Protein AF-A0A7K4BIN3-F1 (afdb_monomer_lite)

Sequence (73 aa):
MTHRATFRFITDDARALYLSVYQEMEDDAGERSSVRVRLAGDDMLILEVAATDIPALRAALNTWLRLINIALE

Radius of gyration: 11.99 Å; chains: 1; bounding box: 29×23×31 Å

pLDDT: mean 91.53, std 8.61, range [60.66, 98.06]

Structure (mmCIF, N/CA/C/O backbone):
data_AF-A0A7K4BIN3-F1
#
_entry.id   AF-A0A7K4BIN3-F1
#
loop_
_atom_site.group_PDB
_atom_site.id
_atom_site.type_symbol
_atom_site.label_atom_id
_atom_site.label_alt_id
_atom_site.label_comp_id
_atom_site.label_asym_id
_atom_site.label_entity_id
_atom_site.label_seq_id
_atom_site.pdbx_PDB_ins_code
_atom_site.Cartn_x
_atom_site.Cartn_y
_atom_site.Cartn_z
_atom_site.occupancy
_atom_site.B_iso_or_equiv
_atom_site.auth_seq_id
_atom_site.auth_comp_id
_atom_site.auth_asym_id
_atom_site.auth_atom_id
_atom_site.pdbx_PDB_model_num
ATOM 1 N N . MET A 1 1 ? 8.089 -10.204 -17.492 1.00 69.00 1 MET A N 1
ATOM 2 C CA . MET A 1 1 ? 7.003 -10.752 -16.644 1.00 69.00 1 MET A CA 1
ATOM 3 C C . MET A 1 1 ? 6.560 -9.641 -15.713 1.00 69.00 1 MET A C 1
ATOM 5 O O . MET A 1 1 ? 7.420 -8.905 -15.262 1.00 69.00 1 MET A O 1
ATOM 9 N N . THR A 1 2 ? 5.267 -9.492 -15.442 1.00 85.88 2 THR A N 1
ATOM 10 C CA . THR A 1 2 ? 4.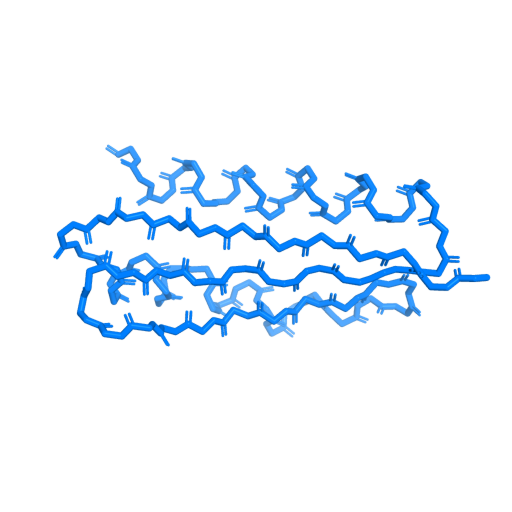782 -8.483 -14.485 1.00 85.88 2 THR A CA 1
ATOM 11 C C . THR A 1 2 ? 4.770 -9.080 -13.082 1.00 85.88 2 THR A C 1
ATOM 13 O O . THR A 1 2 ? 4.187 -10.143 -12.869 1.00 85.88 2 THR A O 1
ATOM 16 N N . HIS A 1 3 ? 5.407 -8.408 -12.128 1.00 96.06 3 HIS A N 1
ATOM 17 C CA . HIS A 1 3 ? 5.429 -8.795 -10.719 1.00 96.06 3 HIS A CA 1
ATOM 18 C C . HIS A 1 3 ? 4.338 -8.036 -9.963 1.00 96.06 3 HIS A C 1
ATOM 20 O O . HIS A 1 3 ? 4.099 -6.867 -10.261 1.00 96.06 3 HIS A O 1
ATOM 26 N N . ARG A 1 4 ? 3.656 -8.682 -9.008 1.00 96.56 4 ARG A N 1
ATOM 27 C CA . ARG A 1 4 ? 2.563 -8.069 -8.236 1.00 96.56 4 ARG A CA 1
ATOM 28 C C . ARG A 1 4 ? 2.631 -8.446 -6.762 1.00 96.56 4 ARG A C 1
ATOM 30 O O . ARG A 1 4 ? 3.029 -9.561 -6.434 1.00 96.56 4 ARG A O 1
ATOM 37 N N . ALA A 1 5 ? 2.176 -7.542 -5.905 1.00 97.69 5 ALA A N 1
ATOM 38 C CA . ALA A 1 5 ? 1.949 -7.785 -4.488 1.00 97.69 5 ALA A CA 1
ATOM 39 C C . ALA A 1 5 ? 0.661 -7.086 -4.028 1.00 97.69 5 ALA A C 1
ATOM 41 O O . ALA A 1 5 ? 0.290 -6.036 -4.556 1.00 97.69 5 ALA A O 1
ATOM 42 N N . THR A 1 6 ? -0.018 -7.677 -3.044 1.00 97.94 6 THR A N 1
ATOM 43 C CA . THR A 1 6 ? -1.249 -7.131 -2.463 1.00 97.94 6 THR A CA 1
ATOM 44 C C . THR A 1 6 ? -1.180 -7.218 -0.947 1.00 97.94 6 THR A C 1
ATOM 46 O O . THR A 1 6 ? -0.946 -8.297 -0.406 1.00 97.94 6 THR A O 1
ATOM 49 N N . PHE A 1 7 ? -1.431 -6.097 -0.279 1.00 98.06 7 PHE A N 1
ATOM 50 C CA . PHE A 1 7 ? -1.447 -5.979 1.176 1.00 98.06 7 PHE A CA 1
ATOM 51 C C . PHE A 1 7 ? -2.825 -5.524 1.645 1.00 98.06 7 PHE A C 1
ATOM 53 O O . PHE A 1 7 ? -3.526 -4.801 0.934 1.00 98.06 7 PHE A O 1
ATOM 60 N N . ARG A 1 8 ? -3.215 -5.979 2.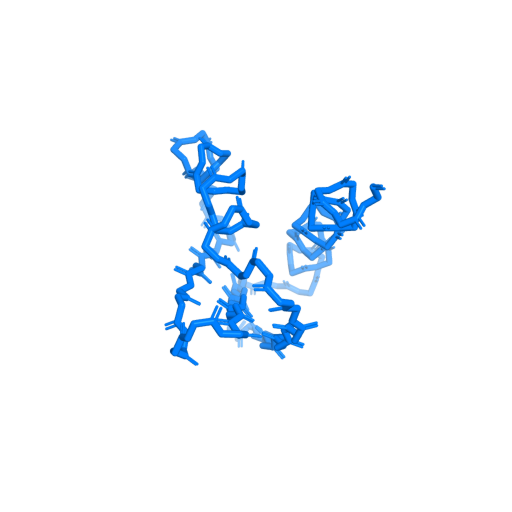837 1.00 97.88 8 ARG A N 1
ATOM 61 C CA . ARG A 1 8 ? -4.453 -5.585 3.510 1.00 97.88 8 ARG A CA 1
ATOM 62 C C . ARG A 1 8 ? -4.085 -5.030 4.875 1.00 97.88 8 ARG A C 1
ATOM 64 O O . ARG A 1 8 ? -3.404 -5.717 5.631 1.00 97.88 8 ARG A O 1
ATOM 71 N N . PHE A 1 9 ? -4.541 -3.822 5.157 1.00 96.81 9 PHE A N 1
ATOM 72 C CA . PHE A 1 9 ? -4.339 -3.140 6.427 1.00 96.81 9 PHE A CA 1
ATOM 73 C C . PHE A 1 9 ? -5.692 -3.019 7.104 1.00 96.81 9 PHE A C 1
ATOM 75 O O . PHE A 1 9 ? -6.622 -2.493 6.495 1.00 96.81 9 PHE A O 1
ATOM 82 N N . ILE A 1 10 ? -5.794 -3.562 8.315 1.00 96.69 10 ILE A N 1
ATOM 83 C CA . ILE A 1 10 ? -7.001 -3.506 9.140 1.00 96.69 10 ILE A CA 1
ATOM 84 C C . ILE A 1 10 ? -6.768 -2.429 10.192 1.00 96.69 10 ILE A C 1
ATOM 86 O O . ILE A 1 10 ? -5.757 -2.478 10.892 1.00 96.69 10 ILE A O 1
ATOM 90 N N . THR A 1 11 ? -7.662 -1.452 10.262 1.00 95.00 11 THR A N 1
ATOM 91 C CA . THR A 1 11 ? -7.581 -0.324 11.195 1.00 95.00 11 THR A CA 1
ATOM 92 C C . THR A 1 11 ? -8.960 0.301 11.367 1.00 95.00 11 THR A C 1
ATOM 94 O O . THR A 1 11 ? -9.733 0.342 10.414 1.00 95.00 11 THR A O 1
ATOM 97 N N . ASP A 1 12 ? -9.255 0.819 12.558 1.00 94.00 12 ASP A N 1
ATOM 98 C CA . ASP A 1 12 ? -10.543 1.453 12.865 1.00 94.00 12 ASP A CA 1
ATOM 99 C C . ASP A 1 12 ? -10.783 2.743 12.055 1.00 94.00 12 ASP A C 1
ATOM 101 O O . ASP A 1 12 ? -11.920 3.198 11.944 1.00 94.00 12 ASP A O 1
ATOM 105 N N . ASP A 1 13 ? -9.729 3.321 11.463 1.00 92.94 13 ASP A N 1
ATOM 106 C CA . ASP A 1 13 ? -9.813 4.519 10.621 1.00 92.94 13 ASP A CA 1
ATOM 107 C C . ASP A 1 13 ? -9.166 4.311 9.239 1.00 92.94 13 ASP A C 1
ATOM 109 O O . ASP A 1 13 ? -8.242 5.014 8.811 1.00 92.94 13 ASP A O 1
ATOM 113 N N . ALA A 1 14 ? -9.650 3.306 8.501 1.00 96.50 14 ALA A N 1
ATOM 114 C CA . ALA A 1 14 ? -9.123 3.003 7.169 1.00 96.50 14 ALA A CA 1
ATOM 115 C C . ALA A 1 14 ? -9.331 4.164 6.190 1.00 96.50 14 ALA A C 1
ATOM 117 O O . ALA A 1 14 ? -8.531 4.357 5.271 1.00 96.50 14 ALA A O 1
ATOM 118 N N . ARG A 1 15 ? -10.386 4.963 6.392 1.00 95.06 15 ARG A N 1
ATOM 119 C CA . ARG A 1 15 ? -10.677 6.139 5.572 1.00 95.06 15 ARG A CA 1
ATOM 120 C C . ARG A 1 15 ? -9.649 7.249 5.773 1.00 95.06 15 ARG A C 1
ATOM 122 O O . ARG A 1 15 ? -9.217 7.815 4.768 1.00 95.06 15 ARG A O 1
ATOM 129 N N . ALA A 1 16 ? -9.248 7.562 7.007 1.00 93.94 16 ALA A N 1
ATOM 130 C CA . ALA A 1 16 ? -8.175 8.528 7.230 1.00 93.94 16 ALA A CA 1
ATOM 131 C C . ALA A 1 16 ? -6.856 8.033 6.631 1.00 93.94 16 ALA A C 1
ATOM 133 O O . ALA A 1 16 ? -6.197 8.790 5.914 1.00 93.94 16 ALA A O 1
ATOM 134 N N . LEU A 1 17 ? -6.531 6.747 6.815 1.00 95.50 17 LEU A N 1
ATOM 135 C CA . LEU A 1 17 ? -5.348 6.142 6.201 1.00 95.50 17 LEU A CA 1
ATOM 136 C C . LEU A 1 17 ? -5.374 6.279 4.671 1.00 95.50 17 LEU A C 1
ATOM 138 O O . LEU A 1 17 ? -4.388 6.707 4.075 1.00 95.50 17 LEU A O 1
ATOM 142 N N . TYR A 1 18 ? -6.511 5.973 4.033 1.00 95.44 18 TYR A N 1
ATOM 143 C CA . TYR A 1 18 ? -6.699 6.142 2.590 1.00 95.44 18 TYR A CA 1
ATOM 144 C C . TYR A 1 18 ? -6.432 7.577 2.146 1.00 95.44 18 TYR A C 1
ATOM 146 O O . TYR A 1 18 ? -5.685 7.788 1.197 1.00 95.44 18 TYR A O 1
ATOM 154 N N . LEU A 1 19 ? -7.032 8.562 2.818 1.00 93.06 19 LEU A N 1
ATOM 155 C CA . LEU A 1 19 ? -6.896 9.968 2.438 1.00 93.06 19 LEU A CA 1
ATOM 156 C C . LEU A 1 19 ? -5.460 10.470 2.606 1.00 93.06 19 LEU A C 1
ATOM 158 O O . LEU A 1 19 ? -5.011 11.258 1.779 1.00 93.06 19 LEU A O 1
ATOM 162 N N . SER A 1 20 ? -4.742 9.987 3.625 1.00 91.81 20 SER A N 1
ATOM 163 C CA . SER A 1 20 ? -3.330 10.311 3.834 1.00 91.81 20 SER A CA 1
ATOM 164 C C . SER A 1 20 ? -2.451 9.802 2.690 1.00 91.81 20 SER A C 1
ATOM 166 O O . SER A 1 20 ? -1.632 10.558 2.179 1.00 91.81 20 SER A O 1
ATOM 168 N N . VAL A 1 21 ? -2.636 8.554 2.245 1.00 91.56 21 VAL A N 1
ATOM 169 C CA . VAL A 1 21 ? -1.781 7.970 1.193 1.00 91.56 21 VAL A CA 1
ATOM 170 C C . VAL A 1 21 ? -2.233 8.304 -0.229 1.00 91.56 21 VAL A C 1
ATOM 172 O O . VAL A 1 21 ? -1.426 8.255 -1.152 1.00 91.56 21 VAL A O 1
ATOM 175 N N . TYR A 1 22 ? -3.512 8.636 -0.434 1.00 89.25 22 TYR A N 1
ATOM 176 C CA . TYR A 1 22 ? -4.056 8.961 -1.755 1.00 89.25 22 TYR A CA 1
ATOM 177 C C . TYR A 1 22 ? -3.409 10.216 -2.355 1.00 89.25 22 TYR A C 1
ATOM 179 O O . TYR A 1 22 ? -3.216 10.276 -3.564 1.00 89.25 22 TYR A O 1
ATOM 187 N N . GLN A 1 23 ? -3.032 11.190 -1.523 1.00 83.31 23 GLN A N 1
ATOM 188 C CA . GLN A 1 23 ? -2.383 12.428 -1.975 1.00 83.31 23 GLN A CA 1
ATOM 189 C C . GLN A 1 23 ? -1.043 12.157 -2.674 1.00 83.31 23 GLN A C 1
ATOM 191 O O . GLN A 1 23 ? -0.742 12.763 -3.695 1.00 83.31 23 GLN A O 1
ATOM 196 N N . GLU A 1 24 ? -0.290 11.170 -2.193 1.00 84.75 24 GLU A N 1
ATOM 197 C CA . GLU A 1 24 ? 1.001 10.775 -2.766 1.00 84.75 24 GLU A CA 1
ATOM 198 C C . GLU A 1 24 ? 0.846 10.013 -4.098 1.00 84.75 24 GLU A C 1
ATOM 200 O O . GLU A 1 24 ? 1.797 9.889 -4.868 1.00 84.75 24 GLU A O 1
ATOM 205 N N . MET A 1 25 ? -0.354 9.495 -4.402 1.00 81.12 25 MET A N 1
ATOM 206 C CA . MET A 1 25 ? -0.615 8.792 -5.666 1.00 81.12 25 MET A CA 1
ATOM 207 C C . MET A 1 25 ? -0.661 9.740 -6.865 1.00 81.12 25 MET A C 1
ATOM 209 O O . MET A 1 25 ? -0.430 9.291 -7.986 1.00 81.12 25 MET A O 1
ATOM 213 N N . GLU A 1 26 ? -0.984 11.019 -6.653 1.00 69.56 26 GLU A N 1
ATOM 214 C CA . GLU A 1 26 ? -1.026 12.012 -7.733 1.00 69.56 26 GLU A CA 1
ATOM 215 C C . GLU A 1 26 ? 0.380 12.334 -8.266 1.00 69.56 26 GLU A C 1
ATOM 217 O O . GLU A 1 26 ? 0.524 12.630 -9.453 1.00 69.56 26 GLU A O 1
ATOM 222 N N . ASP A 1 27 ? 1.414 12.175 -7.431 1.00 65.56 27 ASP A N 1
ATOM 223 C CA . ASP A 1 27 ? 2.818 12.396 -7.798 1.00 65.56 27 ASP A CA 1
ATOM 224 C C . ASP A 1 27 ? 3.535 11.123 -8.306 1.00 65.56 27 ASP A C 1
ATOM 226 O O . ASP A 1 27 ? 4.511 11.219 -9.056 1.00 65.56 27 ASP A O 1
ATOM 230 N N . ASP A 1 28 ? 3.059 9.915 -7.966 1.00 65.25 28 ASP A N 1
ATOM 231 C CA . ASP A 1 28 ? 3.711 8.639 -8.324 1.00 65.25 28 ASP A CA 1
ATOM 232 C C . ASP A 1 28 ? 3.193 8.040 -9.651 1.00 65.25 28 ASP A C 1
ATOM 234 O O . ASP A 1 28 ? 2.658 6.929 -9.712 1.00 65.25 28 ASP A O 1
ATOM 238 N N . ALA A 1 29 ? 3.371 8.763 -10.760 1.00 60.66 29 ALA A N 1
ATOM 239 C CA . ALA A 1 29 ? 3.131 8.250 -12.115 1.00 60.66 29 ALA A CA 1
ATOM 240 C C . ALA A 1 29 ? 4.395 7.583 -12.702 1.00 60.66 29 ALA A C 1
ATOM 242 O O . ALA A 1 29 ? 4.930 7.998 -13.731 1.00 60.66 29 ALA A O 1
ATOM 243 N N . GLY A 1 30 ? 4.921 6.555 -12.031 1.00 67.44 30 GLY A N 1
ATOM 244 C CA . GLY A 1 30 ? 6.124 5.847 -12.481 1.00 67.44 30 GLY A CA 1
ATOM 245 C C . GLY A 1 30 ? 5.906 4.987 -13.739 1.00 67.44 30 GLY A C 1
ATOM 246 O O . GLY A 1 30 ? 4.956 4.218 -13.829 1.00 67.44 30 GLY A O 1
ATOM 247 N N . GLU A 1 31 ? 6.838 5.015 -14.702 1.00 75.38 31 GLU A N 1
ATOM 248 C CA . GLU A 1 31 ? 6.760 4.186 -15.928 1.00 75.38 31 GLU A CA 1
ATOM 249 C C . GLU A 1 31 ? 6.945 2.674 -15.680 1.00 75.38 31 GLU A C 1
ATOM 251 O O . GLU A 1 31 ? 6.571 1.848 -16.513 1.00 75.38 31 GLU A O 1
ATOM 256 N N . ARG A 1 32 ? 7.561 2.288 -14.553 1.00 87.12 32 ARG A N 1
ATOM 257 C CA . ARG A 1 32 ? 7.989 0.898 -14.273 1.00 87.12 32 ARG A CA 1
ATOM 258 C C . ARG A 1 32 ? 7.193 0.203 -13.171 1.00 87.12 32 ARG A C 1
ATOM 260 O O . ARG A 1 32 ? 7.346 -1.006 -12.972 1.00 87.12 32 ARG A O 1
ATOM 267 N N . SER A 1 33 ? 6.341 0.942 -12.469 1.00 92.19 33 SER A N 1
ATOM 268 C CA . SER A 1 33 ? 5.475 0.432 -11.410 1.00 92.19 33 SER A CA 1
ATOM 269 C C . SER A 1 33 ? 4.138 1.156 -11.414 1.00 92.19 33 SER A C 1
ATOM 271 O O . SER A 1 33 ? 4.053 2.320 -11.766 1.00 92.19 33 SER A O 1
ATOM 273 N N . SER A 1 34 ? 3.091 0.460 -10.995 1.00 92.38 34 SER A N 1
ATOM 274 C CA . SER A 1 34 ? 1.761 1.026 -10.806 1.00 92.38 34 SER A CA 1
ATOM 275 C C . SER A 1 34 ? 1.249 0.631 -9.435 1.00 92.38 34 SER A C 1
ATOM 277 O O . SER A 1 34 ? 1.434 -0.515 -9.005 1.00 92.38 34 SER A O 1
ATOM 279 N N . VAL A 1 35 ? 0.597 1.576 -8.770 1.00 93.44 35 VAL A N 1
ATOM 280 C CA . VAL A 1 35 ? 0.015 1.377 -7.449 1.00 93.44 35 VAL A CA 1
ATOM 281 C C . VAL A 1 35 ? -1.464 1.703 -7.489 1.00 93.44 35 VAL A C 1
ATOM 283 O O . VAL A 1 35 ? -1.907 2.622 -8.173 1.00 93.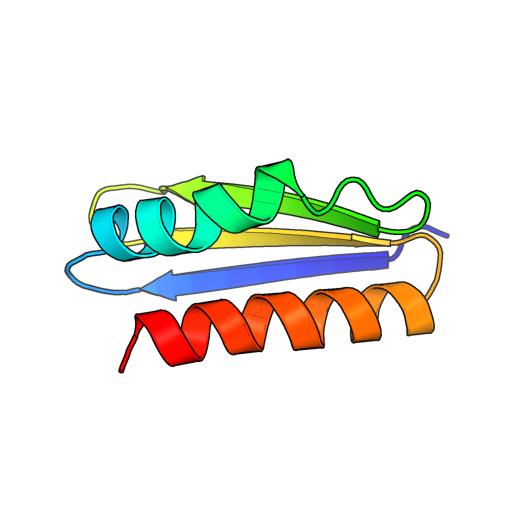44 35 VAL A O 1
ATOM 286 N N . ARG A 1 36 ? -2.251 0.896 -6.785 1.00 93.50 36 ARG A N 1
ATOM 287 C CA . ARG A 1 36 ? -3.665 1.150 -6.537 1.00 93.50 36 ARG A CA 1
ATOM 288 C C . ARG A 1 36 ? -3.934 0.998 -5.058 1.00 93.50 36 ARG A C 1
ATOM 290 O O . ARG A 1 36 ? -3.576 -0.019 -4.466 1.00 93.50 36 ARG A O 1
ATOM 297 N N . VAL A 1 37 ? -4.609 1.986 -4.497 1.00 94.56 37 VAL A N 1
ATOM 298 C CA . VAL A 1 37 ? -5.115 1.950 -3.132 1.00 94.56 37 VAL A CA 1
ATOM 299 C C . VAL A 1 37 ? -6.633 2.003 -3.194 1.00 94.56 37 VAL A C 1
ATOM 301 O O . VAL A 1 37 ? -7.202 2.740 -3.997 1.00 94.56 37 VAL A O 1
ATOM 304 N N . ARG A 1 38 ? -7.306 1.194 -2.380 1.00 95.50 38 ARG A N 1
ATOM 305 C CA . ARG A 1 38 ? -8.768 1.213 -2.267 1.00 95.50 38 ARG A CA 1
ATOM 306 C C . ARG A 1 38 ? -9.221 0.836 -0.868 1.00 95.50 38 ARG A C 1
ATOM 308 O O . ARG A 1 38 ? -8.578 0.026 -0.205 1.00 95.50 38 ARG A O 1
ATOM 315 N N . LEU A 1 39 ? -10.369 1.365 -0.470 1.00 97.25 39 LEU A N 1
ATOM 316 C CA . LEU A 1 39 ? -11.081 0.921 0.723 1.00 97.25 39 LEU A CA 1
ATOM 317 C C . LEU A 1 39 ? -11.845 -0.379 0.443 1.00 97.25 39 LEU A C 1
ATOM 319 O O . LEU A 1 39 ? -12.289 -0.636 -0.682 1.00 97.25 39 LEU A O 1
ATOM 323 N N . ALA A 1 40 ? -11.980 -1.210 1.469 1.00 96.31 40 ALA A N 1
ATOM 324 C CA . ALA A 1 40 ? -12.753 -2.443 1.450 1.00 96.31 40 ALA A CA 1
ATOM 325 C C . ALA A 1 40 ? -13.631 -2.521 2.706 1.00 96.31 40 ALA A C 1
ATOM 327 O O . ALA A 1 40 ? -13.381 -3.329 3.588 1.00 96.31 40 ALA A O 1
ATOM 328 N N . GLY A 1 41 ? -14.660 -1.675 2.760 1.00 93.00 41 GLY A N 1
ATOM 329 C CA . GLY A 1 41 ? -15.412 -1.412 3.989 1.00 93.00 41 GLY A CA 1
ATOM 330 C C . GLY A 1 41 ? -14.825 -0.226 4.753 1.00 93.00 41 GLY A C 1
ATOM 331 O O . GLY A 1 41 ? -14.033 0.536 4.192 1.00 93.00 41 GLY A O 1
ATOM 332 N N . ASP A 1 42 ? -15.232 -0.080 6.012 1.00 92.44 42 ASP A N 1
ATOM 333 C CA . ASP A 1 42 ? -14.842 1.049 6.865 1.00 92.44 42 ASP A CA 1
ATOM 334 C C . ASP A 1 42 ? -13.531 0.795 7.629 1.00 92.44 42 ASP A C 1
ATOM 336 O O . ASP A 1 42 ? -12.882 1.744 8.063 1.00 92.44 42 ASP A O 1
ATOM 340 N N . ASP A 1 43 ? -13.112 -0.469 7.741 1.00 96.62 43 ASP A N 1
ATOM 341 C CA . ASP A 1 43 ? -12.007 -0.925 8.590 1.00 96.62 43 ASP A CA 1
ATOM 342 C C . ASP A 1 43 ? -10.811 -1.495 7.810 1.00 96.62 43 ASP A C 1
ATOM 344 O O . ASP A 1 43 ? -9.854 -2.004 8.399 1.00 96.62 43 ASP A O 1
ATOM 348 N N . MET A 1 44 ? -10.847 -1.447 6.473 1.00 97.62 44 MET A N 1
ATOM 349 C CA . MET A 1 44 ? -9.818 -2.069 5.645 1.00 97.62 44 MET A CA 1
ATOM 350 C C . MET A 1 44 ? -9.372 -1.216 4.462 1.00 97.62 44 MET A C 1
ATOM 352 O O . MET A 1 44 ? -10.171 -0.766 3.637 1.00 97.62 44 MET A O 1
ATOM 356 N N . LEU A 1 45 ? -8.051 -1.118 4.311 1.00 97.69 45 LEU A N 1
ATOM 357 C CA . LEU A 1 45 ? -7.378 -0.567 3.141 1.00 97.69 45 LEU A CA 1
ATOM 358 C C . LEU A 1 45 ? -6.611 -1.662 2.396 1.00 97.69 45 LEU A C 1
ATOM 360 O O . LEU A 1 45 ? -5.923 -2.494 2.990 1.00 97.69 45 LEU A O 1
ATOM 364 N N . ILE A 1 46 ? -6.720 -1.653 1.070 1.00 98.00 46 ILE A N 1
ATOM 365 C CA . ILE A 1 46 ? -6.038 -2.587 0.180 1.00 98.00 46 ILE A CA 1
ATOM 366 C C . ILE A 1 46 ? -5.059 -1.816 -0.696 1.00 98.00 46 ILE A C 1
ATOM 368 O O . ILE A 1 46 ? -5.463 -0.934 -1.452 1.00 98.00 46 ILE A O 1
ATOM 372 N N . LEU A 1 47 ? -3.787 -2.203 -0.610 1.00 96.94 47 LEU A N 1
ATOM 373 C CA . LEU A 1 47 ? -2.697 -1.726 -1.457 1.00 96.94 47 LEU A CA 1
ATOM 374 C C . LEU A 1 47 ? -2.353 -2.812 -2.479 1.00 96.94 47 LEU A C 1
ATOM 376 O O . LEU A 1 47 ? -1.984 -3.928 -2.111 1.00 96.94 47 LEU A O 1
ATOM 380 N N . GLU A 1 48 ? -2.430 -2.484 -3.762 1.00 96.81 48 GLU A N 1
ATOM 381 C CA . GLU A 1 48 ? -1.976 -3.326 -4.864 1.00 96.81 48 GLU A CA 1
ATOM 382 C C . GLU A 1 48 ? -0.814 -2.648 -5.585 1.00 96.81 48 GLU A C 1
ATOM 384 O O . GLU A 1 48 ? -0.960 -1.542 -6.096 1.00 96.81 48 GLU A O 1
ATOM 389 N N . VAL A 1 49 ? 0.324 -3.335 -5.674 1.00 95.56 49 VAL A N 1
ATOM 390 C CA . VAL A 1 49 ? 1.515 -2.850 -6.380 1.00 95.56 49 VAL A CA 1
ATOM 391 C C . VAL A 1 49 ? 1.850 -3.822 -7.498 1.00 95.56 49 VAL A C 1
ATOM 393 O O . VAL A 1 49 ? 1.916 -5.033 -7.279 1.00 95.56 49 VAL A O 1
ATOM 396 N N . ALA A 1 50 ? 2.066 -3.302 -8.702 1.00 95.56 50 ALA A N 1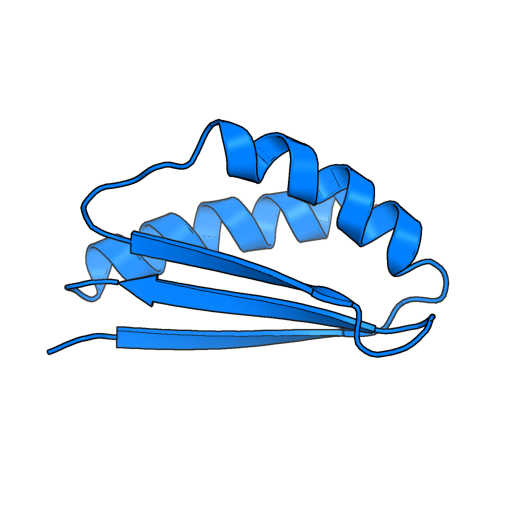
ATOM 397 C CA . ALA A 1 50 ? 2.545 -4.063 -9.847 1.00 95.56 50 ALA A CA 1
ATOM 398 C C . ALA A 1 50 ? 3.773 -3.388 -10.461 1.00 95.56 50 ALA A C 1
ATOM 400 O O . ALA A 1 50 ? 3.837 -2.165 -10.495 1.00 95.56 50 ALA A O 1
ATOM 401 N N . ALA A 1 51 ? 4.729 -4.163 -10.970 1.00 95.56 51 ALA A N 1
ATOM 402 C CA . ALA A 1 51 ? 5.933 -3.632 -11.606 1.00 95.56 51 ALA A CA 1
ATOM 403 C C . ALA A 1 51 ? 6.473 -4.550 -12.712 1.00 95.56 51 ALA A C 1
ATOM 405 O O . ALA A 1 51 ? 6.150 -5.741 -12.769 1.00 95.56 51 ALA A O 1
ATOM 406 N N . THR A 1 52 ? 7.306 -3.996 -13.594 1.00 94.88 52 THR A N 1
ATOM 407 C CA . THR A 1 52 ? 7.903 -4.713 -14.738 1.00 94.88 52 THR A CA 1
ATOM 408 C C . THR A 1 52 ? 9.042 -5.655 -14.354 1.00 94.88 52 THR A C 1
ATOM 410 O O . THR A 1 52 ? 9.349 -6.580 -15.104 1.00 94.88 52 THR A O 1
ATOM 413 N N . ASP A 1 53 ? 9.658 -5.435 -13.192 1.00 94.81 53 ASP A N 1
ATOM 414 C CA . ASP A 1 53 ? 10.782 -6.210 -12.670 1.00 94.81 53 ASP A CA 1
ATOM 415 C C . ASP A 1 53 ? 10.818 -6.182 -11.129 1.00 94.81 53 ASP A C 1
ATOM 417 O O . ASP A 1 53 ? 10.129 -5.396 -10.472 1.00 94.81 53 ASP A O 1
ATOM 421 N N . ILE A 1 54 ? 11.597 -7.093 -10.539 1.00 95.06 54 ILE A N 1
ATOM 422 C CA . ILE A 1 54 ? 11.711 -7.243 -9.080 1.00 95.06 54 ILE A CA 1
ATOM 423 C C . ILE A 1 54 ? 12.308 -5.990 -8.408 1.00 95.06 54 ILE A C 1
ATOM 425 O O . ILE A 1 54 ? 11.778 -5.588 -7.370 1.00 95.06 54 ILE A O 1
ATOM 429 N N . PRO A 1 55 ? 13.380 -5.354 -8.927 1.00 95.00 55 PRO A N 1
ATOM 430 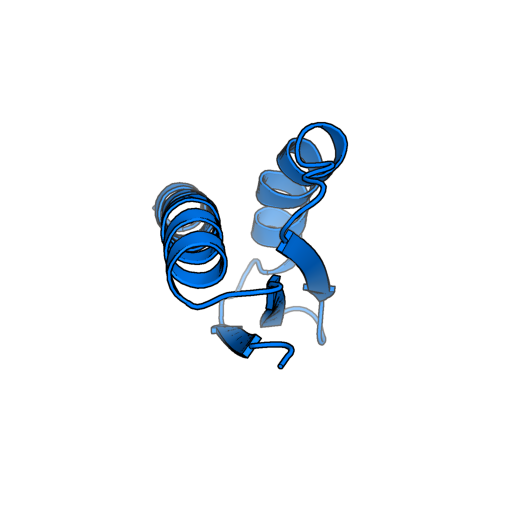C CA . PRO A 1 55 ? 13.889 -4.105 -8.360 1.00 95.00 55 PRO A CA 1
ATOM 431 C C . PRO A 1 55 ? 12.849 -2.981 -8.301 1.00 95.00 55 PRO A C 1
ATOM 433 O O . PRO A 1 55 ? 12.699 -2.366 -7.245 1.00 95.00 55 PRO A O 1
ATOM 436 N N . ALA A 1 56 ? 12.096 -2.754 -9.380 1.00 94.06 56 ALA A N 1
ATOM 437 C CA . ALA A 1 56 ? 11.022 -1.766 -9.417 1.00 94.06 56 ALA A CA 1
ATOM 438 C C . ALA A 1 56 ? 9.911 -2.102 -8.412 1.00 94.06 56 ALA A C 1
ATOM 440 O O . ALA A 1 56 ? 9.462 -1.221 -7.680 1.00 94.06 56 ALA A O 1
ATOM 441 N N . LEU A 1 57 ? 9.531 -3.383 -8.289 1.00 95.62 57 LEU A N 1
ATOM 442 C CA . LEU A 1 57 ? 8.570 -3.814 -7.269 1.00 95.62 57 LEU A CA 1
ATOM 443 C C . LEU A 1 57 ? 9.077 -3.495 -5.856 1.00 95.62 57 LEU A C 1
ATOM 445 O O . LEU A 1 57 ? 8.330 -2.962 -5.043 1.00 95.62 57 LEU A O 1
ATOM 449 N N . ARG A 1 58 ? 10.342 -3.806 -5.555 1.00 96.62 58 ARG A N 1
ATOM 450 C CA . ARG A 1 58 ? 10.938 -3.534 -4.238 1.00 96.62 58 ARG A CA 1
ATOM 451 C C . ARG A 1 58 ? 10.983 -2.042 -3.924 1.00 96.62 58 ARG A C 1
ATOM 453 O O . ARG A 1 58 ? 10.701 -1.669 -2.790 1.00 96.62 58 ARG A O 1
ATOM 460 N N . ALA A 1 59 ? 11.339 -1.212 -4.903 1.00 94.81 59 ALA A N 1
ATOM 461 C CA . ALA A 1 59 ? 11.371 0.236 -4.737 1.00 94.81 59 ALA A CA 1
ATOM 462 C C . ALA A 1 59 ? 9.973 0.781 -4.411 1.00 94.81 59 ALA A C 1
ATOM 464 O O . ALA A 1 59 ? 9.812 1.443 -3.389 1.00 94.81 59 ALA A O 1
ATOM 465 N N . ALA A 1 60 ? 8.962 0.407 -5.203 1.00 94.44 60 ALA A N 1
ATOM 466 C CA . ALA A 1 60 ? 7.579 0.801 -4.955 1.00 94.44 60 ALA A CA 1
ATOM 467 C C . ALA A 1 60 ? 7.093 0.317 -3.577 1.00 94.44 60 ALA A C 1
ATOM 469 O O . ALA A 1 60 ? 6.595 1.106 -2.781 1.00 94.44 60 ALA A O 1
ATOM 470 N N . LEU A 1 61 ? 7.305 -0.958 -3.234 1.00 96.25 61 LEU A N 1
ATOM 471 C CA . LEU A 1 61 ? 6.897 -1.487 -1.930 1.00 96.25 61 LEU A CA 1
ATOM 472 C C . LEU A 1 61 ? 7.544 -0.743 -0.759 1.00 96.25 61 LEU A C 1
ATOM 474 O O . LEU A 1 61 ? 6.853 -0.428 0.202 1.00 96.25 61 LEU A O 1
ATOM 478 N N . ASN A 1 62 ? 8.836 -0.426 -0.838 1.00 96.06 62 ASN A N 1
ATOM 479 C CA . ASN A 1 62 ? 9.513 0.318 0.223 1.00 96.06 62 ASN A CA 1
ATOM 480 C C . ASN A 1 62 ? 8.933 1.725 0.413 1.00 96.06 62 ASN A C 1
ATOM 482 O O . ASN A 1 62 ? 8.801 2.169 1.550 1.00 96.06 62 ASN A O 1
ATOM 486 N N . THR A 1 63 ? 8.577 2.416 -0.671 1.00 93.69 63 THR A N 1
ATOM 487 C CA . THR A 1 63 ? 7.926 3.730 -0.592 1.00 93.69 63 THR A CA 1
ATOM 488 C C . THR A 1 63 ? 6.550 3.612 0.055 1.00 93.69 63 THR A C 1
ATOM 490 O O . THR A 1 63 ? 6.288 4.246 1.076 1.00 93.69 63 THR A O 1
ATOM 493 N N . TRP A 1 64 ? 5.694 2.751 -0.494 1.00 95.62 64 TRP A N 1
ATOM 494 C CA . TRP A 1 64 ? 4.284 2.678 -0.121 1.00 95.62 64 TRP A CA 1
ATOM 495 C C . TRP A 1 64 ? 4.053 2.064 1.261 1.00 95.62 64 TRP A C 1
ATOM 497 O O . TRP A 1 64 ? 3.251 2.581 2.034 1.00 95.62 64 TRP A O 1
ATOM 507 N N . LEU A 1 65 ? 4.793 1.011 1.625 1.00 96.00 65 LEU A N 1
ATOM 508 C CA . LEU A 1 65 ? 4.699 0.433 2.970 1.00 96.00 65 LEU A CA 1
ATOM 509 C C . LEU A 1 65 ? 5.219 1.401 4.037 1.00 96.00 65 LEU A C 1
ATOM 511 O O . LEU A 1 65 ? 4.684 1.430 5.141 1.00 96.00 65 LEU A O 1
ATOM 515 N N . ARG A 1 66 ? 6.226 2.223 3.714 1.00 95.25 66 ARG A N 1
ATOM 516 C CA . ARG A 1 66 ? 6.710 3.256 4.634 1.00 95.25 66 ARG A CA 1
ATOM 517 C C . ARG A 1 66 ? 5.663 4.346 4.859 1.00 95.25 66 ARG A C 1
ATOM 519 O O . ARG A 1 66 ? 5.452 4.712 6.007 1.00 95.25 66 ARG A O 1
ATOM 526 N N . LEU A 1 67 ? 5.015 4.841 3.802 1.00 94.50 67 LEU A N 1
ATOM 527 C CA . LEU A 1 67 ? 3.946 5.843 3.925 1.00 94.50 67 LEU A CA 1
ATOM 528 C C . LEU A 1 67 ? 2.791 5.326 4.786 1.00 94.50 67 LEU A C 1
ATOM 530 O O . LEU A 1 67 ? 2.352 6.018 5.697 1.00 94.50 67 LEU A O 1
ATOM 534 N N . ILE A 1 68 ? 2.358 4.085 4.545 1.00 94.94 68 ILE A N 1
ATOM 535 C CA . ILE A 1 68 ? 1.301 3.454 5.341 1.00 94.94 68 ILE A CA 1
ATOM 536 C C . ILE A 1 68 ? 1.709 3.330 6.808 1.00 94.94 68 ILE A C 1
ATOM 538 O O . ILE A 1 68 ? 0.913 3.661 7.676 1.00 94.94 68 ILE A O 1
ATOM 542 N N . ASN A 1 69 ? 2.937 2.887 7.092 1.00 94.12 69 ASN A N 1
ATOM 543 C CA . ASN A 1 69 ? 3.404 2.774 8.472 1.00 94.12 69 ASN A CA 1
ATOM 544 C C . ASN A 1 69 ? 3.423 4.132 9.185 1.00 94.12 69 AS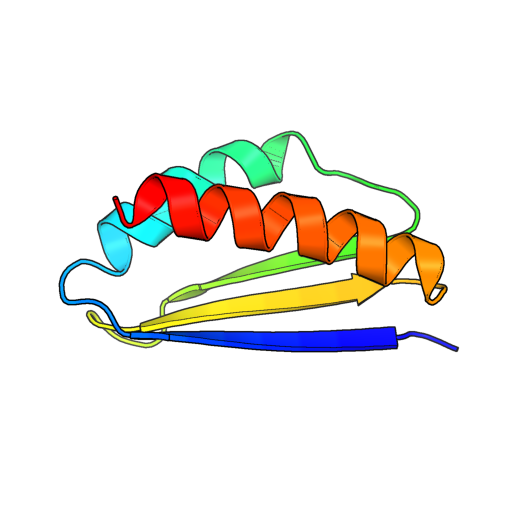N A C 1
ATOM 546 O O . ASN A 1 69 ? 2.965 4.205 10.314 1.00 94.12 69 ASN A O 1
ATOM 550 N N . ILE A 1 70 ? 3.891 5.198 8.525 1.00 93.62 70 ILE A N 1
ATOM 551 C CA . ILE A 1 70 ? 3.909 6.553 9.104 1.00 93.62 70 ILE A CA 1
ATOM 552 C C . ILE A 1 70 ? 2.488 7.052 9.387 1.00 93.62 70 ILE A C 1
ATOM 554 O O . ILE A 1 70 ? 2.252 7.665 10.416 1.00 93.62 70 ILE A O 1
ATOM 558 N N . ALA A 1 71 ? 1.540 6.791 8.488 1.00 92.88 71 ALA A N 1
ATOM 559 C CA . ALA A 1 71 ? 0.151 7.211 8.660 1.00 92.88 71 ALA A CA 1
ATOM 560 C C . ALA A 1 71 ? -0.622 6.396 9.720 1.00 92.88 71 ALA A C 1
ATOM 562 O O . ALA A 1 71 ? -1.742 6.764 10.067 1.00 92.88 71 ALA A O 1
ATOM 563 N N . LEU A 1 72 ? -0.056 5.281 10.194 1.00 90.19 72 LEU A N 1
ATOM 564 C CA . LEU A 1 72 ? -0.614 4.441 11.259 1.00 90.19 72 LEU A CA 1
ATOM 565 C C . LEU A 1 72 ? -0.036 4.752 12.653 1.00 90.19 72 LEU A C 1
ATOM 567 O O . LEU A 1 72 ? -0.564 4.216 13.629 1.00 90.19 72 LEU A O 1
ATOM 571 N N . GLU A 1 73 ? 1.035 5.549 12.748 1.00 85.75 73 GLU A N 1
ATOM 572 C CA . GLU A 1 73 ? 1.606 6.036 14.021 1.00 85.75 73 GLU A CA 1
ATOM 573 C C . GLU A 1 73 ? 0.791 7.195 14.615 1.00 85.75 73 GLU A C 1
ATOM 575 O O . GLU A 1 73 ? 0.615 7.192 15.857 1.00 85.75 73 GLU A O 1
#

Secondary structure (DSSP, 8-state):
--EEEEEEEE-TTHHHHHHHHHHHHTT---SSEEEEEEE-SSSEEEEEEEESSHHHHHHHHHHHHHHHHHHH-

Foldseek 3Di:
DKDKDKDKAFAQAVVQLCVQLVVVQVVPPDPFKDWDWDDDPRGMIMIMIMGPDDVVSVVVCVVRVVSSVVSVD